Protein AF-F0SXG9-F1 (afdb_monomer_lite)

Structure (mmCIF, N/CA/C/O backbone):
data_AF-F0SXG9-F1
#
_entry.id   AF-F0SXG9-F1
#
loop_
_atom_site.group_PDB
_atom_site.id
_atom_site.type_symbol
_atom_site.label_atom_id
_atom_site.label_alt_id
_atom_site.label_comp_id
_atom_site.label_asym_id
_atom_site.label_entity_id
_atom_site.label_seq_id
_atom_site.pdbx_PDB_ins_code
_atom_site.Cartn_x
_atom_site.Cartn_y
_atom_site.Cartn_z
_atom_site.occupancy
_atom_site.B_iso_or_equiv
_atom_site.auth_seq_id
_atom_site.auth_comp_id
_atom_site.auth_asym_id
_atom_site.auth_atom_id
_atom_site.pdbx_PDB_model_num
ATOM 1 N N . MET A 1 1 ? 9.079 -12.347 -25.944 1.00 60.81 1 MET A N 1
ATOM 2 C CA . MET A 1 1 ? 9.439 -12.065 -24.534 1.00 60.81 1 MET A CA 1
ATOM 3 C C . MET A 1 1 ? 9.037 -10.649 -24.109 1.00 60.81 1 MET A C 1
ATOM 5 O O . MET A 1 1 ? 8.271 -10.538 -23.162 1.00 60.81 1 MET A O 1
ATOM 9 N N . ALA A 1 2 ? 9.425 -9.586 -24.829 1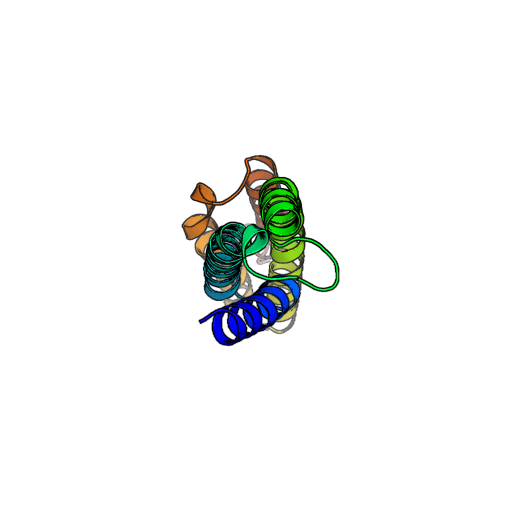.00 67.06 2 ALA A N 1
ATOM 10 C CA . ALA A 1 2 ? 9.081 -8.199 -24.462 1.00 67.06 2 ALA A CA 1
ATOM 11 C C . ALA A 1 2 ? 7.566 -7.859 -24.359 1.00 67.06 2 ALA A C 1
ATOM 13 O O . ALA A 1 2 ? 7.190 -7.205 -23.387 1.00 67.06 2 ALA A O 1
ATOM 14 N N . PRO A 1 3 ? 6.658 -8.333 -25.248 1.00 75.06 3 PRO A N 1
ATOM 15 C CA . PRO A 1 3 ? 5.228 -7.999 -25.138 1.00 75.06 3 PRO A CA 1
ATOM 16 C C . PRO A 1 3 ? 4.551 -8.541 -23.870 1.00 75.06 3 PRO A C 1
ATOM 18 O O . PRO A 1 3 ? 3.664 -7.899 -23.313 1.00 75.06 3 PRO A O 1
ATOM 21 N N . GLY A 1 4 ? 4.986 -9.713 -23.389 1.00 87.88 4 GLY A N 1
ATOM 22 C CA . GLY A 1 4 ? 4.466 -10.311 -22.157 1.00 87.88 4 GLY A CA 1
ATOM 23 C C . GLY A 1 4 ? 4.886 -9.528 -20.914 1.00 87.88 4 GLY A C 1
ATOM 24 O O . GLY A 1 4 ? 4.056 -9.264 -20.051 1.00 87.88 4 GLY A O 1
ATOM 25 N N . LEU A 1 5 ? 6.149 -9.090 -20.863 1.00 88.88 5 LEU A N 1
ATOM 26 C CA . LEU A 1 5 ? 6.668 -8.256 -19.774 1.00 88.88 5 LEU A CA 1
ATOM 27 C C . LEU A 1 5 ? 5.961 -6.899 -19.706 1.00 88.88 5 LEU A C 1
ATOM 29 O O . LEU A 1 5 ? 5.578 -6.473 -18.622 1.00 88.88 5 LEU A O 1
ATOM 33 N N . LEU A 1 6 ? 5.716 -6.257 -20.853 1.00 90.25 6 LEU A N 1
ATOM 34 C CA . LEU A 1 6 ? 4.966 -4.997 -20.907 1.00 90.25 6 LEU A CA 1
ATOM 35 C C . LEU A 1 6 ? 3.533 -5.152 -20.387 1.00 90.25 6 LEU A C 1
ATOM 37 O O . LEU A 1 6 ? 3.046 -4.291 -19.658 1.00 90.25 6 LEU A O 1
ATOM 41 N N . LYS A 1 7 ? 2.863 -6.264 -20.713 1.00 93.00 7 LYS A N 1
ATOM 42 C CA . LYS A 1 7 ? 1.525 -6.550 -20.184 1.00 93.00 7 LYS A CA 1
ATOM 43 C C . LYS A 1 7 ? 1.546 -6.706 -18.661 1.00 93.00 7 LYS A C 1
ATOM 45 O O . LYS A 1 7 ? 0.765 -6.053 -17.979 1.00 93.00 7 LYS A O 1
ATOM 50 N N . ILE A 1 8 ? 2.475 -7.508 -18.133 1.00 95.06 8 ILE A N 1
ATOM 51 C CA . ILE A 1 8 ? 2.621 -7.723 -16.684 1.00 95.06 8 ILE A CA 1
ATOM 52 C C . ILE A 1 8 ? 2.930 -6.405 -15.968 1.00 95.06 8 ILE A C 1
ATOM 54 O O . ILE A 1 8 ? 2.346 -6.128 -14.920 1.00 95.06 8 ILE A O 1
ATOM 58 N N . ALA A 1 9 ? 3.809 -5.582 -16.538 1.00 94.44 9 ALA A N 1
ATOM 59 C CA . ALA A 1 9 ? 4.132 -4.268 -16.005 1.00 94.44 9 ALA A CA 1
ATOM 60 C C . ALA A 1 9 ? 2.900 -3.359 -15.934 1.00 94.44 9 ALA A C 1
ATOM 62 O O . ALA A 1 9 ? 2.620 -2.796 -14.880 1.00 94.44 9 ALA A O 1
ATOM 63 N N . ASN A 1 10 ? 2.125 -3.257 -17.015 1.00 93.81 10 ASN A N 1
ATOM 64 C CA . ASN A 1 10 ? 0.918 -2.431 -17.041 1.00 93.81 10 ASN A CA 1
ATOM 65 C C . ASN A 1 10 ? -0.129 -2.909 -16.023 1.00 93.81 10 ASN A C 1
ATOM 67 O O . ASN A 1 10 ? -0.671 -2.099 -15.268 1.00 93.81 10 ASN A O 1
ATOM 71 N N . ASP A 1 11 ? -0.362 -4.221 -15.944 1.00 96.31 11 ASP A N 1
ATOM 72 C CA . ASP A 1 11 ? -1.286 -4.812 -14.970 1.00 96.31 11 ASP A CA 1
ATOM 73 C C . ASP A 1 11 ? -0.817 -4.544 -13.528 1.00 96.31 11 ASP A C 1
ATOM 75 O O . ASP A 1 11 ? -1.614 -4.202 -12.649 1.00 96.31 11 ASP A O 1
ATOM 79 N N . SER A 1 12 ? 0.492 -4.645 -13.283 1.00 97.06 12 SER A N 1
ATOM 80 C CA . SER A 1 12 ? 1.087 -4.412 -11.962 1.00 97.06 12 SER A CA 1
ATOM 81 C C . SER A 1 12 ? 1.038 -2.935 -11.578 1.00 97.06 12 SER A C 1
ATOM 83 O O . SER A 1 12 ? 0.658 -2.620 -10.454 1.00 97.06 12 SER A O 1
ATOM 85 N N . ALA A 1 13 ? 1.312 -2.025 -12.515 1.00 96.19 13 ALA A N 1
ATOM 86 C CA . ALA A 1 13 ? 1.175 -0.586 -12.317 1.00 96.19 13 ALA A CA 1
ATOM 87 C C . ALA A 1 13 ? -0.273 -0.194 -11.993 1.00 96.19 13 ALA A C 1
ATOM 89 O O . ALA A 1 13 ? -0.510 0.600 -11.080 1.00 96.19 13 ALA A O 1
ATOM 90 N N . ASN A 1 14 ? -1.257 -0.782 -12.677 1.00 97.38 14 ASN A N 1
ATOM 91 C CA . ASN A 1 14 ? -2.662 -0.555 -12.352 1.00 97.38 14 ASN A CA 1
ATOM 92 C C . ASN A 1 14 ? -2.983 -0.991 -10.912 1.00 97.38 14 ASN A C 1
ATOM 94 O O . ASN A 1 14 ? -3.598 -0.241 -10.153 1.00 97.38 14 ASN A O 1
ATOM 98 N N . LEU A 1 15 ? -2.517 -2.173 -10.497 1.00 97.75 15 LEU A N 1
ATOM 99 C CA . LEU A 1 15 ? -2.749 -2.675 -9.142 1.00 97.75 15 LEU A CA 1
ATOM 100 C C . LEU A 1 15 ? -2.039 -1.843 -8.071 1.00 97.75 15 LEU A C 1
ATOM 102 O O . LEU A 1 15 ? -2.672 -1.512 -7.073 1.00 97.75 15 LEU A O 1
ATOM 106 N N . VAL A 1 16 ? -0.782 -1.444 -8.285 1.00 97.38 16 VAL A N 1
ATOM 107 C CA . VAL A 1 16 ? -0.035 -0.546 -7.381 1.00 97.38 16 VAL A CA 1
ATOM 108 C C . VAL A 1 16 ? -0.821 0.742 -7.115 1.00 97.38 16 VAL A C 1
ATOM 110 O O . VAL A 1 16 ? -0.911 1.194 -5.972 1.00 97.38 16 VAL A O 1
ATOM 113 N N . ASN A 1 17 ? -1.454 1.300 -8.150 1.00 96.50 17 ASN A N 1
ATOM 114 C CA . ASN A 1 17 ? -2.191 2.558 -8.056 1.00 96.50 17 ASN A CA 1
ATOM 115 C C . ASN A 1 17 ? -3.600 2.428 -7.454 1.00 96.50 17 ASN A C 1
ATOM 117 O O . ASN A 1 17 ? -4.121 3.404 -6.916 1.00 96.50 17 ASN A O 1
ATOM 121 N N . THR A 1 18 ? -4.224 1.249 -7.517 1.00 97.25 18 THR A N 1
ATOM 122 C CA . THR A 1 18 ? -5.655 1.083 -7.188 1.00 97.25 18 THR A CA 1
ATOM 123 C C . THR A 1 18 ? -5.924 0.195 -5.978 1.00 97.25 18 THR A C 1
ATOM 125 O O . THR A 1 18 ? -6.962 0.341 -5.327 1.00 97.25 18 THR A O 1
ATOM 128 N N . THR A 1 19 ? -5.013 -0.721 -5.645 1.00 98.00 19 THR A N 1
ATOM 129 C CA . THR A 1 19 ? -5.241 -1.689 -4.574 1.00 98.00 19 THR A CA 1
ATOM 130 C C . THR A 1 19 ? -5.297 -1.028 -3.197 1.00 98.00 19 THR A C 1
ATOM 132 O O . THR A 1 19 ? -4.662 -0.005 -2.922 1.00 98.00 19 THR A O 1
ATOM 135 N N . LYS A 1 20 ? -6.061 -1.677 -2.319 1.00 97.44 20 LYS A N 1
ATOM 136 C CA . LYS A 1 20 ? -6.186 -1.392 -0.885 1.00 97.44 20 LYS A CA 1
ATOM 137 C C . LYS A 1 20 ? -5.694 -2.569 -0.036 1.00 97.44 20 LYS A C 1
ATOM 139 O O . LYS A 1 20 ? -5.975 -2.614 1.152 1.00 97.44 20 LYS A O 1
ATOM 144 N N . LYS A 1 21 ? -5.051 -3.573 -0.639 1.00 97.56 21 LYS A N 1
ATOM 145 C CA . LYS A 1 21 ? -4.556 -4.761 0.065 1.00 97.56 21 LYS A CA 1
ATOM 146 C C . LYS A 1 21 ? -3.019 -4.722 0.146 1.00 97.56 21 LYS A C 1
ATOM 148 O O . LYS A 1 21 ? -2.413 -4.609 -0.924 1.00 97.56 21 LYS A O 1
ATOM 153 N N . PRO A 1 22 ? -2.408 -4.791 1.348 1.00 97.75 22 PRO A N 1
ATOM 154 C CA . PRO A 1 22 ? -0.950 -4.719 1.515 1.00 97.75 22 PRO A CA 1
ATOM 155 C C . PRO A 1 22 ? -0.176 -5.766 0.713 1.00 97.75 22 PRO A C 1
ATOM 157 O O . PRO A 1 22 ? 0.712 -5.410 -0.058 1.00 97.75 22 PRO A O 1
ATOM 160 N N . ASP A 1 23 ? -0.575 -7.033 0.807 1.00 98.00 23 ASP A N 1
ATOM 161 C CA . ASP A 1 23 ? 0.021 -8.157 0.077 1.00 98.00 23 ASP A CA 1
ATOM 162 C C . ASP A 1 23 ? 0.064 -7.908 -1.434 1.00 98.00 23 ASP A C 1
ATOM 164 O O . ASP A 1 23 ? 1.110 -8.037 -2.073 1.00 98.00 23 ASP A O 1
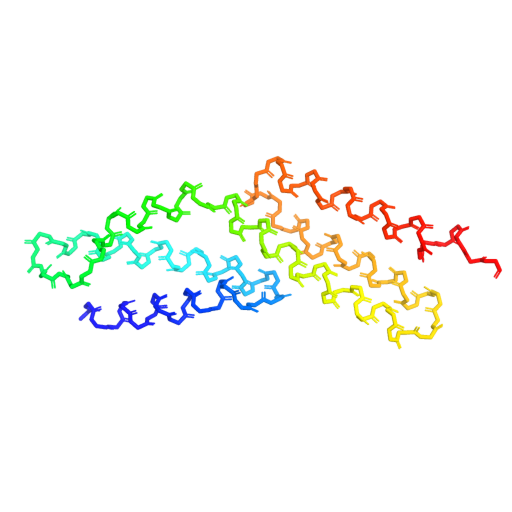ATOM 168 N N . VAL A 1 24 ? -1.059 -7.462 -2.003 1.00 98.12 24 VAL A N 1
ATOM 169 C CA . VAL A 1 24 ? -1.154 -7.151 -3.430 1.00 98.12 24 VAL A CA 1
ATOM 170 C C . VAL A 1 24 ? -0.290 -5.945 -3.780 1.00 98.12 24 VAL A C 1
ATOM 172 O O . VAL A 1 24 ? 0.365 -5.967 -4.817 1.00 98.12 24 VAL A O 1
ATOM 175 N N . PHE A 1 25 ? -0.277 -4.895 -2.956 1.00 98.62 25 PHE A N 1
ATOM 176 C CA . PHE A 1 25 ? 0.521 -3.701 -3.230 1.00 98.62 25 PHE A CA 1
ATOM 177 C C . PHE A 1 25 ? 2.010 -4.035 -3.308 1.00 98.62 25 PHE A C 1
ATOM 179 O O . PHE A 1 25 ? 2.624 -3.801 -4.347 1.00 98.62 25 PHE A O 1
ATOM 186 N N . PHE A 1 26 ? 2.574 -4.623 -2.251 1.00 98.19 26 PHE A N 1
ATOM 187 C CA . PHE A 1 26 ? 4.011 -4.882 -2.181 1.00 98.19 26 PHE A CA 1
ATOM 188 C C . PHE A 1 26 ? 4.456 -5.907 -3.223 1.00 98.19 26 PHE A C 1
ATOM 190 O O . PHE A 1 26 ? 5.439 -5.668 -3.921 1.00 98.19 26 PHE A O 1
ATOM 197 N N . ALA A 1 27 ? 3.694 -6.990 -3.419 1.00 97.94 27 ALA A N 1
ATOM 198 C CA . ALA A 1 27 ? 4.018 -7.981 -4.444 1.00 97.94 27 ALA A CA 1
ATOM 199 C C . ALA A 1 27 ? 3.998 -7.381 -5.860 1.00 97.94 27 ALA A C 1
ATOM 201 O O . ALA A 1 27 ? 4.853 -7.698 -6.689 1.00 97.94 27 ALA A O 1
ATOM 202 N N . ARG A 1 28 ? 3.032 -6.500 -6.159 1.00 98.06 28 ARG A N 1
ATOM 203 C CA . ARG A 1 28 ? 2.930 -5.856 -7.478 1.00 98.06 28 ARG A CA 1
ATOM 204 C C . ARG A 1 28 ? 3.942 -4.742 -7.670 1.00 98.06 28 ARG A C 1
ATOM 206 O O . ARG A 1 28 ? 4.370 -4.548 -8.801 1.00 98.06 28 ARG A O 1
ATOM 213 N N . TYR A 1 29 ? 4.352 -4.064 -6.604 1.00 98.19 29 TYR A N 1
ATOM 214 C CA . TYR A 1 29 ? 5.436 -3.091 -6.670 1.00 98.19 29 TYR A CA 1
ATOM 215 C C . TYR A 1 29 ? 6.759 -3.769 -7.027 1.00 98.19 29 TYR A C 1
ATOM 217 O O . TYR A 1 29 ? 7.423 -3.350 -7.972 1.00 98.19 29 TYR A O 1
ATOM 225 N N . ASP A 1 30 ? 7.090 -4.862 -6.334 1.00 97.44 30 ASP A N 1
ATOM 226 C CA . ASP A 1 30 ? 8.304 -5.636 -6.603 1.00 97.44 30 ASP A CA 1
ATOM 227 C C . ASP A 1 30 ? 8.248 -6.241 -8.025 1.00 97.44 30 ASP A C 1
ATOM 229 O O . ASP A 1 30 ? 9.175 -6.073 -8.811 1.00 97.44 30 ASP A O 1
ATOM 233 N N . THR A 1 31 ? 7.102 -6.810 -8.434 1.00 97.50 31 THR A N 1
ATOM 234 C CA . THR A 1 31 ? 6.905 -7.311 -9.814 1.00 97.50 31 THR A CA 1
ATOM 235 C C . THR A 1 31 ? 7.099 -6.215 -10.867 1.00 97.50 31 THR A C 1
ATOM 237 O O . THR A 1 31 ? 7.640 -6.468 -11.945 1.00 97.50 31 THR A O 1
ATOM 240 N N . LEU A 1 32 ? 6.616 -5.002 -10.592 1.00 97.12 32 LEU A N 1
ATOM 241 C CA . LEU A 1 32 ? 6.735 -3.875 -11.509 1.00 97.12 32 LEU A CA 1
ATOM 242 C C . LEU A 1 32 ? 8.196 -3.438 -11.663 1.00 97.12 32 LEU A C 1
ATOM 244 O O . LEU A 1 32 ? 8.626 -3.219 -12.796 1.00 97.12 32 LEU A O 1
ATOM 248 N N . LEU A 1 33 ? 8.948 -3.359 -10.560 1.00 96.69 33 LEU A N 1
ATOM 249 C CA . LEU A 1 33 ? 10.387 -3.083 -10.581 1.00 96.69 33 LEU A CA 1
ATOM 250 C C . LEU A 1 33 ? 11.134 -4.137 -11.404 1.00 96.69 33 LEU A C 1
ATOM 252 O O . LEU A 1 33 ? 11.813 -3.772 -12.362 1.00 96.69 33 LEU A O 1
ATOM 256 N N . ASP A 1 34 ? 10.908 -5.425 -11.133 1.00 96.38 34 ASP A N 1
ATOM 257 C CA . ASP A 1 34 ? 11.533 -6.532 -11.869 1.00 96.38 34 ASP A CA 1
ATOM 258 C C . ASP A 1 34 ? 11.238 -6.473 -13.376 1.00 96.38 34 ASP A C 1
ATOM 260 O O . ASP A 1 34 ? 12.086 -6.787 -14.217 1.00 96.38 34 ASP A O 1
ATOM 264 N N . CYS A 1 35 ? 10.008 -6.108 -13.751 1.00 95.06 35 CYS A N 1
ATOM 265 C CA . CYS A 1 35 ? 9.639 -5.967 -15.157 1.00 95.06 35 CYS A CA 1
ATOM 266 C C . CYS A 1 35 ? 10.362 -4.788 -15.810 1.00 95.06 35 CYS A C 1
ATOM 268 O O . CYS A 1 35 ? 10.853 -4.936 -16.928 1.00 95.06 35 CYS A O 1
ATOM 270 N N . MET A 1 36 ? 10.430 -3.636 -15.137 1.00 95.12 36 MET A N 1
ATOM 271 C CA . MET A 1 36 ? 11.120 -2.455 -15.661 1.00 95.12 36 MET A CA 1
ATOM 272 C C . MET A 1 36 ? 12.624 -2.685 -15.788 1.00 95.12 36 MET A C 1
ATOM 274 O O . MET A 1 36 ? 13.200 -2.313 -16.808 1.00 95.12 36 MET A O 1
ATOM 278 N N . GLU A 1 37 ? 13.240 -3.373 -14.828 1.00 95.06 37 GLU A N 1
ATOM 279 C CA . GLU A 1 37 ? 14.644 -3.775 -14.900 1.00 95.06 37 GLU A CA 1
ATOM 280 C C . GLU A 1 37 ? 14.892 -4.669 -16.123 1.00 95.06 37 GLU A C 1
ATOM 282 O O . GLU A 1 37 ? 15.709 -4.343 -16.984 1.00 95.06 37 GLU A O 1
ATOM 287 N N . LYS A 1 38 ? 14.114 -5.747 -16.289 1.00 93.56 38 LYS A N 1
ATOM 288 C CA . LYS A 1 38 ? 14.245 -6.654 -17.444 1.00 93.56 38 LYS A CA 1
ATOM 289 C C . LYS A 1 38 ? 14.011 -5.956 -18.780 1.00 93.56 38 LYS A C 1
ATOM 291 O O . LYS A 1 38 ? 14.682 -6.269 -19.760 1.00 93.56 38 LYS A O 1
ATOM 296 N N . LEU A 1 39 ? 13.053 -5.033 -18.843 1.00 92.69 39 LEU A N 1
ATOM 297 C CA . LEU A 1 39 ? 12.782 -4.252 -20.050 1.00 92.69 39 LEU A CA 1
ATOM 298 C C . LEU A 1 39 ? 13.897 -3.242 -20.339 1.00 92.69 39 LEU A C 1
ATOM 300 O O . LEU A 1 39 ? 14.177 -2.996 -21.510 1.00 92.69 39 LEU A O 1
ATOM 304 N N . SER A 1 40 ? 14.561 -2.711 -19.308 1.00 93.12 40 SER A N 1
ATOM 305 C CA . SER A 1 40 ? 15.692 -1.791 -19.465 1.00 93.12 40 SER A CA 1
ATOM 306 C C . SER A 1 40 ? 16.873 -2.441 -20.192 1.00 93.12 40 SER A C 1
ATOM 308 O O . SER A 1 40 ? 17.467 -1.820 -21.067 1.00 93.12 40 SER A O 1
ATOM 310 N N . LEU A 1 41 ? 17.125 -3.730 -19.937 1.00 91.25 41 LEU A N 1
ATOM 311 C CA . LEU A 1 41 ? 18.150 -4.525 -20.629 1.00 91.25 41 LEU A CA 1
ATOM 312 C C . LEU A 1 41 ? 17.864 -4.717 -22.126 1.00 91.25 41 LEU A C 1
ATOM 314 O O . LEU A 1 41 ? 18.756 -5.075 -22.890 1.00 91.25 41 LEU A O 1
ATOM 318 N N . LEU A 1 42 ? 16.616 -4.508 -22.553 1.00 89.88 42 LEU A N 1
ATOM 319 C CA . LEU A 1 42 ? 16.198 -4.648 -23.945 1.00 89.88 42 LEU A CA 1
ATOM 320 C C . LEU A 1 42 ? 16.175 -3.308 -24.694 1.00 89.88 42 LEU A C 1
ATOM 322 O O . LEU A 1 42 ? 15.908 -3.308 -25.895 1.00 89.88 42 LEU A O 1
ATOM 326 N N . GLU A 1 43 ? 16.450 -2.179 -24.030 1.00 88.75 43 GLU A N 1
ATOM 327 C CA . GLU A 1 43 ? 16.398 -0.838 -24.638 1.00 88.75 43 GLU A CA 1
ATOM 328 C C . GLU A 1 43 ? 17.371 -0.648 -25.793 1.00 88.75 43 GLU A C 1
ATOM 330 O O . GLU A 1 43 ? 17.036 0.031 -26.764 1.00 88.75 43 GLU A O 1
ATOM 335 N N . ASP A 1 44 ? 18.543 -1.275 -25.718 1.00 83.56 44 ASP A N 1
ATOM 336 C CA . ASP A 1 44 ? 19.556 -1.174 -26.771 1.00 83.56 44 ASP A CA 1
ATOM 337 C C . ASP A 1 44 ? 19.159 -1.961 -28.029 1.00 83.56 44 ASP A C 1
ATOM 339 O O . ASP A 1 44 ? 19.646 -1.692 -29.125 1.00 83.56 44 ASP A O 1
ATOM 343 N N . SER A 1 45 ? 18.249 -2.930 -27.883 1.00 84.56 45 SER A N 1
ATOM 344 C CA . SER A 1 45 ? 17.824 -3.837 -28.955 1.00 84.56 45 SER A CA 1
ATOM 345 C C . SER A 1 45 ? 16.413 -3.553 -29.479 1.00 84.56 45 SER A C 1
ATOM 347 O O . SER A 1 45 ? 16.066 -3.988 -30.577 1.00 84.56 45 SER A O 1
ATOM 349 N N . ILE A 1 46 ? 15.570 -2.858 -28.709 1.00 84.69 46 ILE A N 1
ATOM 350 C CA . ILE A 1 46 ? 14.152 -2.650 -29.015 1.00 84.69 46 ILE A CA 1
ATOM 351 C C . ILE A 1 46 ? 13.783 -1.187 -28.781 1.00 84.69 46 ILE A C 1
ATOM 353 O O . ILE A 1 46 ? 14.023 -0.619 -27.719 1.00 84.69 46 ILE A O 1
ATOM 357 N N . LYS A 1 47 ? 13.118 -0.578 -29.768 1.00 80.06 47 LYS A N 1
ATOM 358 C CA . LYS A 1 47 ? 12.556 0.764 -29.609 1.00 80.06 47 LYS A CA 1
ATOM 359 C C . LYS A 1 47 ? 11.301 0.711 -28.741 1.00 80.06 47 LYS A C 1
ATOM 361 O O . LYS A 1 47 ? 10.320 0.063 -29.099 1.00 80.06 47 LYS A O 1
ATOM 366 N N . PHE A 1 48 ? 11.327 1.445 -27.636 1.00 82.75 48 PHE A N 1
ATOM 367 C CA . PHE A 1 48 ? 10.160 1.704 -26.800 1.00 82.75 48 PHE A CA 1
ATOM 368 C C . PHE A 1 48 ? 9.514 3.034 -27.197 1.00 82.75 48 PHE A C 1
ATOM 370 O O . PHE A 1 48 ? 10.207 4.024 -27.428 1.00 82.75 48 PHE A O 1
ATOM 377 N N . ASN A 1 49 ? 8.183 3.061 -27.260 1.00 78.44 49 ASN A N 1
ATOM 378 C CA . ASN A 1 49 ? 7.423 4.294 -27.449 1.00 78.44 49 ASN A CA 1
ATOM 379 C C . ASN A 1 49 ? 7.114 4.907 -26.075 1.00 78.44 49 ASN A C 1
ATOM 381 O O . ASN A 1 49 ? 6.580 4.222 -25.206 1.00 78.44 49 ASN A O 1
ATOM 385 N N . GLY A 1 50 ? 7.417 6.195 -25.889 1.00 82.75 50 GLY A N 1
ATOM 386 C CA . GLY A 1 50 ? 7.204 6.903 -24.622 1.00 82.75 50 GLY A CA 1
ATOM 387 C C . GLY A 1 50 ? 8.427 6.883 -23.700 1.00 82.75 50 GLY A C 1
ATOM 388 O O . GLY A 1 50 ? 9.565 6.983 -24.159 1.00 82.75 50 GLY A O 1
ATOM 389 N N . THR A 1 51 ? 8.197 6.820 -22.385 1.00 84.81 51 THR A N 1
ATOM 390 C CA . THR A 1 51 ? 9.279 6.818 -21.389 1.00 84.81 51 THR A CA 1
ATOM 391 C C . THR A 1 51 ? 10.065 5.512 -21.454 1.00 84.81 51 THR A C 1
ATOM 393 O O . THR A 1 51 ? 9.487 4.430 -21.432 1.00 84.81 51 THR A O 1
ATOM 396 N N . LYS A 1 52 ? 11.393 5.625 -21.489 1.00 91.25 52 LYS A N 1
ATOM 397 C CA . LYS A 1 52 ? 12.316 4.488 -21.446 1.00 91.25 52 LYS A CA 1
ATOM 398 C C . LYS A 1 52 ? 12.120 3.646 -20.166 1.00 91.25 52 LYS A C 1
ATOM 400 O O . LYS A 1 52 ? 12.136 4.249 -19.086 1.00 91.25 52 LYS A O 1
ATOM 405 N N . PRO A 1 53 ? 11.967 2.311 -20.250 1.00 92.19 53 PRO A N 1
ATOM 406 C CA . PRO A 1 53 ? 11.967 1.410 -19.091 1.00 92.19 53 PRO A CA 1
ATOM 407 C C . PRO A 1 53 ? 13.039 1.685 -18.019 1.00 92.19 53 PRO A C 1
ATOM 409 O O . PRO A 1 53 ? 12.726 1.691 -16.837 1.00 92.19 53 PRO A O 1
ATOM 412 N N . SER A 1 54 ? 14.279 2.002 -18.395 1.00 93.81 54 SER A N 1
ATOM 413 C CA . SER A 1 54 ? 15.395 2.352 -17.508 1.00 93.81 54 SER A CA 1
ATOM 414 C C . SER A 1 54 ? 15.124 3.620 -16.706 1.00 93.81 54 SER A C 1
ATOM 416 O O . SER A 1 54 ? 15.493 3.727 -15.537 1.00 93.81 54 SER A O 1
ATOM 418 N N . LYS A 1 55 ? 14.454 4.598 -17.322 1.00 94.19 55 LYS A N 1
ATOM 419 C CA . LYS A 1 55 ? 13.992 5.798 -16.629 1.00 94.19 55 LYS A CA 1
ATOM 420 C C . LYS A 1 55 ? 12.812 5.468 -15.715 1.00 94.19 55 LYS A C 1
ATOM 422 O O . LYS A 1 55 ? 12.832 5.893 -14.571 1.00 94.19 55 LYS A O 1
ATOM 427 N N . GLN A 1 56 ? 11.843 4.678 -16.181 1.00 93.69 56 GLN A N 1
ATOM 428 C CA . GLN A 1 56 ? 10.707 4.255 -15.354 1.00 93.69 56 GLN A CA 1
ATOM 429 C C . GLN A 1 56 ? 11.148 3.449 -14.126 1.00 93.69 56 GLN A C 1
ATOM 431 O O . GLN A 1 56 ? 10.608 3.661 -13.048 1.00 93.69 56 GLN A O 1
ATOM 436 N N . PHE A 1 57 ? 12.147 2.575 -14.268 1.00 95.62 57 PHE A N 1
ATOM 437 C CA . PHE A 1 57 ? 12.752 1.838 -13.162 1.00 95.62 57 PHE A CA 1
ATOM 438 C C . PHE A 1 57 ? 13.296 2.795 -12.095 1.00 95.62 57 PHE A C 1
ATOM 440 O O . PHE A 1 57 ? 12.857 2.744 -10.949 1.00 95.62 57 PHE A O 1
ATOM 447 N N . ARG A 1 58 ? 14.149 3.750 -12.492 1.00 95.94 58 ARG A N 1
ATOM 448 C CA . ARG A 1 58 ? 14.686 4.769 -11.573 1.00 95.94 58 ARG A CA 1
ATOM 449 C C . ARG A 1 58 ? 13.588 5.615 -10.930 1.00 95.94 58 ARG A C 1
ATOM 451 O O . ARG A 1 58 ? 13.635 5.872 -9.730 1.00 95.94 58 ARG A O 1
ATOM 458 N N . ASP A 1 59 ? 12.592 6.033 -11.710 1.00 95.56 59 ASP A N 1
ATOM 459 C CA . ASP A 1 59 ? 11.465 6.825 -11.210 1.00 95.56 59 ASP A CA 1
ATOM 460 C C . ASP A 1 59 ? 10.648 6.032 -10.165 1.00 95.56 59 ASP A C 1
ATOM 462 O O . ASP A 1 59 ? 10.174 6.607 -9.185 1.00 95.56 59 ASP A O 1
ATOM 466 N N . LEU A 1 60 ? 10.510 4.709 -10.330 1.00 95.94 60 LEU A N 1
ATOM 467 C CA . LEU A 1 60 ? 9.853 3.823 -9.362 1.00 95.94 60 LEU A CA 1
ATOM 468 C C . LEU A 1 60 ? 10.692 3.587 -8.104 1.00 95.94 60 LEU A C 1
ATOM 470 O O . LEU A 1 60 ? 10.121 3.506 -7.016 1.00 95.94 60 LEU A O 1
ATOM 474 N N . GLU A 1 61 ? 12.014 3.480 -8.217 1.00 95.25 61 GLU A N 1
ATOM 475 C CA . GLU A 1 61 ? 12.893 3.361 -7.049 1.00 95.25 61 GLU A CA 1
ATOM 476 C C . GLU A 1 61 ? 12.843 4.633 -6.198 1.00 95.25 61 GLU A C 1
ATOM 478 O O . GLU A 1 61 ? 12.519 4.576 -5.011 1.00 95.25 61 GLU A O 1
ATOM 483 N N . ILE A 1 62 ? 13.057 5.794 -6.826 1.00 95.94 62 ILE A N 1
ATOM 484 C CA . ILE A 1 62 ? 13.001 7.105 -6.163 1.00 95.94 62 ILE A CA 1
ATOM 485 C C . ILE A 1 62 ? 11.590 7.371 -5.618 1.00 95.94 62 ILE A C 1
ATOM 487 O O . ILE A 1 62 ? 11.415 7.907 -4.525 1.00 95.94 62 ILE A O 1
ATOM 491 N N . GLY A 1 63 ? 10.561 6.972 -6.368 1.00 96.19 63 GLY A N 1
ATOM 492 C CA . GLY A 1 63 ? 9.161 7.163 -6.008 1.00 96.19 63 GLY A CA 1
ATOM 493 C C . GLY A 1 63 ? 8.611 6.185 -4.966 1.00 96.19 63 GLY A C 1
ATOM 494 O O . GLY A 1 63 ? 7.446 6.336 -4.591 1.00 96.19 63 GLY A O 1
ATOM 495 N N . ARG A 1 64 ? 9.385 5.195 -4.487 1.00 96.25 64 ARG A N 1
ATOM 496 C CA . ARG A 1 64 ? 8.877 4.114 -3.616 1.00 96.25 64 ARG A CA 1
ATOM 497 C C . ARG A 1 64 ? 8.226 4.630 -2.338 1.00 96.25 64 ARG A C 1
ATOM 499 O O . ARG A 1 64 ? 7.108 4.217 -2.032 1.00 96.25 64 ARG A O 1
ATOM 506 N N . GLU A 1 65 ? 8.869 5.561 -1.636 1.00 97.56 65 GLU A N 1
ATOM 507 C CA . GLU A 1 65 ? 8.319 6.169 -0.414 1.00 97.56 65 GLU A CA 1
ATOM 508 C C . GLU A 1 65 ? 6.973 6.854 -0.683 1.00 97.56 65 GLU A C 1
ATOM 510 O O . GLU A 1 65 ? 5.973 6.572 -0.019 1.00 97.56 65 GLU A O 1
ATOM 515 N N . ARG A 1 66 ? 6.917 7.710 -1.713 1.00 97.94 66 ARG A N 1
ATOM 516 C CA . ARG A 1 66 ? 5.695 8.426 -2.105 1.00 97.94 66 ARG A CA 1
ATOM 517 C C . ARG A 1 66 ? 4.579 7.459 -2.501 1.00 97.94 66 ARG A C 1
ATOM 519 O O . ARG A 1 66 ? 3.430 7.648 -2.110 1.00 97.94 66 ARG A O 1
ATOM 526 N N . ASN A 1 67 ? 4.885 6.438 -3.295 1.00 98.06 67 ASN A N 1
ATOM 527 C CA . ASN A 1 67 ? 3.885 5.473 -3.749 1.00 98.06 67 ASN A CA 1
ATOM 528 C C . ASN A 1 67 ? 3.349 4.627 -2.586 1.00 98.06 67 ASN A C 1
ATOM 530 O O . ASN A 1 67 ? 2.151 4.341 -2.539 1.00 98.06 67 ASN A O 1
ATOM 534 N N . THR A 1 68 ? 4.217 4.290 -1.630 1.00 98.38 68 THR A N 1
ATOM 535 C CA . THR A 1 68 ? 3.853 3.584 -0.395 1.00 98.38 68 THR A CA 1
ATOM 536 C C . THR A 1 68 ? 2.964 4.456 0.487 1.00 98.38 68 THR A C 1
ATOM 538 O O . THR A 1 68 ? 1.910 3.996 0.911 1.00 98.38 68 THR A O 1
ATOM 541 N N . HIS A 1 69 ? 3.290 5.740 0.655 1.00 98.12 69 HIS A N 1
ATOM 542 C CA . HIS A 1 69 ? 2.436 6.724 1.331 1.00 98.12 69 HIS A CA 1
ATOM 543 C C . HIS A 1 69 ? 1.030 6.811 0.707 1.00 98.12 69 HIS A C 1
ATOM 545 O O . HIS A 1 69 ? 0.010 6.753 1.398 1.00 98.12 69 HIS A O 1
ATOM 551 N N . LEU A 1 70 ? 0.939 6.893 -0.625 1.00 98.31 70 LEU A N 1
ATOM 552 C CA . LEU A 1 70 ? -0.356 6.915 -1.315 1.00 98.31 70 LEU A CA 1
ATOM 553 C C . LEU A 1 70 ? -1.156 5.624 -1.075 1.00 98.31 70 LEU A C 1
ATOM 555 O O . LEU A 1 70 ? -2.382 5.667 -0.953 1.00 98.31 70 LEU A O 1
ATOM 559 N N . PHE A 1 71 ?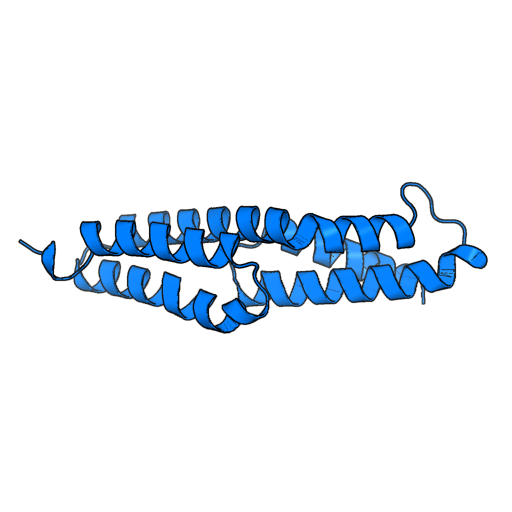 -0.478 4.479 -1.009 1.00 98.62 71 PHE A N 1
ATOM 560 C CA . PHE A 1 71 ? -1.099 3.204 -0.666 1.00 98.62 71 PHE A CA 1
ATOM 561 C C . PHE A 1 71 ? -1.578 3.154 0.793 1.00 98.62 71 PHE A C 1
ATOM 563 O O . PHE A 1 71 ? -2.733 2.783 1.019 1.00 98.62 71 PHE A O 1
ATOM 570 N N . ILE A 1 72 ? -0.748 3.574 1.755 1.00 98.56 72 ILE A N 1
ATOM 571 C CA . ILE A 1 72 ? -1.094 3.640 3.185 1.00 98.56 72 ILE A CA 1
ATOM 572 C C . ILE A 1 72 ? -2.382 4.441 3.362 1.00 98.56 72 ILE A C 1
ATOM 574 O O . ILE A 1 72 ? -3.330 3.947 3.970 1.00 98.56 72 ILE A O 1
ATOM 578 N N . ASN A 1 73 ? -2.484 5.606 2.718 1.00 98.44 73 ASN A N 1
ATOM 579 C CA . ASN A 1 73 ? -3.698 6.417 2.739 1.00 98.44 73 ASN A CA 1
ATOM 580 C C . ASN A 1 73 ? -4.929 5.670 2.203 1.00 98.44 73 ASN A C 1
ATOM 582 O O . ASN A 1 73 ? -5.985 5.682 2.837 1.00 98.44 73 ASN A O 1
ATOM 586 N N . ARG A 1 74 ? -4.819 4.969 1.066 1.00 98.44 74 ARG A N 1
ATOM 587 C CA . ARG A 1 74 ? -5.933 4.161 0.529 1.00 98.44 74 ARG A CA 1
ATOM 588 C C . ARG A 1 74 ? -6.364 3.059 1.499 1.00 98.44 74 ARG A C 1
ATOM 590 O O . ARG A 1 74 ? -7.565 2.843 1.678 1.00 98.44 74 ARG A O 1
ATOM 597 N N . PHE A 1 75 ? -5.407 2.359 2.104 1.00 98.50 75 PHE A N 1
ATOM 598 C CA . PHE A 1 75 ? -5.678 1.276 3.048 1.00 98.50 75 PHE A CA 1
ATOM 599 C C . PHE A 1 75 ? -6.268 1.788 4.368 1.00 98.50 75 PHE A C 1
ATOM 601 O O . PHE A 1 75 ? -7.219 1.201 4.893 1.00 98.50 75 PHE A 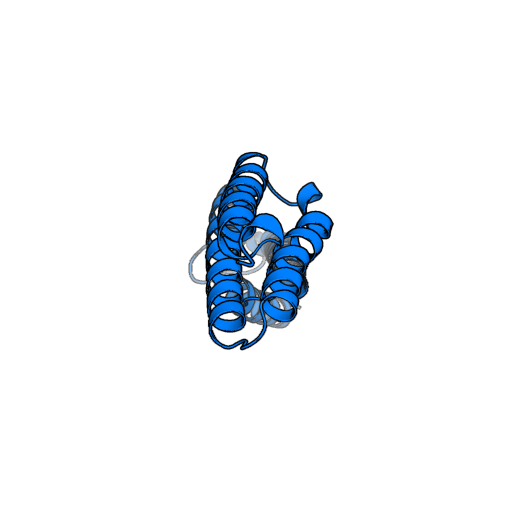O 1
ATOM 608 N N . TYR A 1 76 ? -5.780 2.923 4.863 1.00 98.50 76 TYR A N 1
ATOM 609 C CA . TYR A 1 76 ? -6.310 3.598 6.041 1.00 98.50 76 TYR A CA 1
ATOM 610 C C . TYR A 1 76 ? -7.768 4.029 5.841 1.00 98.50 76 TYR A C 1
ATOM 612 O O . TYR A 1 76 ? -8.628 3.697 6.656 1.00 98.50 76 TYR A O 1
ATOM 620 N N . GLN A 1 77 ? -8.094 4.671 4.713 1.00 98.31 77 GLN A N 1
ATOM 621 C CA . GLN A 1 77 ? -9.476 5.068 4.406 1.00 98.31 77 GLN A CA 1
ATOM 622 C C . GLN A 1 77 ? -10.416 3.861 4.288 1.00 98.31 77 GLN A C 1
ATOM 624 O O . GLN A 1 77 ? -11.538 3.873 4.795 1.00 98.31 77 GLN A O 1
ATOM 629 N N . GLU A 1 78 ? -9.956 2.776 3.663 1.00 98.00 78 GLU A N 1
ATOM 630 C CA . GLU A 1 78 ? -10.707 1.520 3.606 1.00 98.00 78 GLU A CA 1
ATOM 631 C C . GLU A 1 78 ? -10.953 0.925 5.002 1.00 98.00 78 GLU A C 1
ATOM 633 O O . GLU A 1 78 ? -12.041 0.417 5.289 1.00 98.00 78 GLU A O 1
ATOM 638 N N . THR A 1 79 ? -9.953 0.999 5.879 1.00 98.00 79 THR A N 1
ATOM 639 C CA . THR A 1 79 ? -10.051 0.554 7.272 1.00 98.00 79 THR A CA 1
ATOM 640 C C . THR A 1 79 ? -11.059 1.401 8.042 1.00 98.00 79 THR A C 1
ATOM 642 O O . THR A 1 79 ? -11.951 0.842 8.681 1.00 98.00 79 THR A O 1
ATOM 645 N N . LEU A 1 80 ? -10.991 2.730 7.928 1.00 98.12 80 LEU A N 1
ATOM 646 C CA . LEU A 1 80 ? -11.948 3.646 8.549 1.00 98.12 80 LEU A CA 1
ATOM 647 C C . LEU A 1 80 ? -13.385 3.362 8.108 1.00 98.12 80 LEU A C 1
ATOM 649 O O . LEU A 1 80 ? -14.276 3.267 8.952 1.00 98.12 80 LEU A O 1
ATOM 653 N N . ASN A 1 81 ? -13.614 3.158 6.810 1.00 98.12 81 ASN A N 1
ATOM 654 C CA . ASN A 1 81 ? -14.937 2.812 6.288 1.00 98.12 81 ASN A CA 1
ATOM 655 C C . ASN A 1 81 ? -15.470 1.517 6.916 1.00 98.12 81 ASN A C 1
ATOM 657 O O . ASN A 1 81 ? -16.625 1.458 7.343 1.00 98.12 81 ASN A O 1
ATOM 661 N N . LYS A 1 82 ? -14.616 0.493 7.042 1.00 97.75 82 LYS A N 1
ATOM 662 C CA . LYS A 1 82 ? -14.973 -0.774 7.697 1.00 97.75 82 LYS A CA 1
ATOM 663 C C . LYS A 1 82 ? -15.254 -0.599 9.184 1.00 97.75 82 LYS A C 1
ATOM 665 O O . LYS A 1 82 ? -16.212 -1.182 9.675 1.00 97.75 82 LYS A O 1
ATOM 670 N N . ILE A 1 83 ? -14.457 0.197 9.894 1.00 97.94 83 ILE A N 1
ATOM 671 C CA . ILE A 1 83 ? -14.683 0.509 11.311 1.00 97.94 83 ILE A CA 1
ATOM 672 C C . ILE A 1 83 ? -16.038 1.200 11.495 1.00 97.94 83 ILE A C 1
ATOM 674 O O . ILE A 1 83 ? -16.827 0.798 12.350 1.00 97.94 83 ILE A O 1
ATOM 678 N N . ASN A 1 84 ? -16.339 2.203 10.669 1.00 96.94 84 ASN A N 1
ATOM 679 C CA . ASN A 1 84 ? -17.578 2.975 10.762 1.00 96.94 84 ASN A CA 1
ATOM 680 C C . ASN A 1 84 ? -18.829 2.129 10.474 1.00 96.94 84 ASN A C 1
ATOM 682 O O . ASN A 1 84 ? -19.883 2.392 11.046 1.00 96.94 84 ASN A O 1
ATOM 686 N N . ALA A 1 85 ? -18.712 1.091 9.641 1.00 97.81 85 ALA A N 1
ATOM 687 C CA . ALA A 1 85 ? -19.804 0.163 9.346 1.00 97.81 85 ALA A CA 1
ATOM 688 C C . ALA A 1 85 ? -20.087 -0.858 10.471 1.00 97.81 85 ALA A C 1
ATOM 690 O O . ALA A 1 85 ? -21.128 -1.517 10.463 1.00 97.81 85 ALA A O 1
ATOM 691 N N . LEU A 1 86 ? -19.175 -1.027 11.435 1.00 97.75 86 LEU A N 1
ATOM 692 C CA . LEU A 1 86 ? -19.323 -1.999 12.520 1.00 97.75 86 LEU A CA 1
ATOM 693 C C . LEU A 1 86 ? -20.139 -1.430 13.686 1.00 97.75 86 LEU A C 1
ATOM 695 O O . LEU A 1 86 ? -20.030 -0.260 14.042 1.00 97.75 86 LEU A O 1
ATOM 699 N N . LYS A 1 87 ? -20.935 -2.291 14.330 1.00 95.75 87 LYS A N 1
ATOM 700 C CA . LYS A 1 87 ? -21.807 -1.894 15.449 1.00 95.75 87 LYS A CA 1
ATOM 701 C C . LYS A 1 87 ? -21.092 -1.908 16.796 1.00 95.75 87 LYS A C 1
ATOM 703 O O . LYS A 1 87 ? -21.282 -1.004 17.599 1.00 95.75 87 LYS A O 1
ATOM 708 N N . THR A 1 88 ? -20.289 -2.939 17.053 1.00 96.62 88 THR A N 1
ATOM 709 C CA . THR A 1 88 ? -19.721 -3.177 18.384 1.00 96.62 88 THR A CA 1
ATOM 710 C C . THR A 1 88 ? -18.322 -2.597 18.509 1.00 96.62 88 THR A C 1
ATOM 712 O O . THR A 1 88 ? -17.508 -2.687 17.588 1.00 96.62 88 THR A O 1
ATOM 715 N N . ASN A 1 89 ? -18.022 -2.055 19.687 1.00 96.38 89 ASN A N 1
ATOM 716 C CA . ASN A 1 89 ? -16.712 -1.495 20.000 1.00 96.38 89 ASN A CA 1
ATOM 717 C C . ASN A 1 89 ? -15.589 -2.536 19.857 1.00 96.38 89 ASN A C 1
ATOM 719 O O . ASN A 1 89 ? -14.571 -2.260 19.231 1.00 96.38 89 ASN A O 1
ATOM 723 N N . LYS A 1 90 ? -15.827 -3.780 20.297 1.00 96.50 90 LYS A N 1
ATOM 724 C CA . LYS A 1 90 ? -14.880 -4.893 20.117 1.00 96.50 90 LYS A CA 1
ATOM 725 C C . LYS A 1 90 ? -14.560 -5.175 18.646 1.00 96.50 90 LYS A C 1
ATOM 727 O O . LYS A 1 90 ? -13.400 -5.358 18.297 1.00 96.50 90 LYS A O 1
ATOM 732 N N . ALA A 1 91 ? -15.565 -5.202 17.766 1.00 97.38 91 ALA A N 1
ATOM 733 C CA . ALA A 1 91 ? -15.319 -5.448 16.345 1.00 97.38 91 ALA A CA 1
ATOM 734 C C . ALA A 1 91 ? -14.557 -4.287 15.689 1.00 97.38 91 ALA A C 1
ATOM 736 O O . ALA A 1 91 ? -13.684 -4.532 14.857 1.00 97.38 91 ALA A O 1
ATOM 737 N N . LYS A 1 92 ? -14.864 -3.039 16.074 1.00 98.19 92 LYS A N 1
ATOM 738 C CA . LYS A 1 92 ? -14.124 -1.848 15.633 1.00 98.19 92 LYS A CA 1
ATOM 739 C C . LYS A 1 92 ?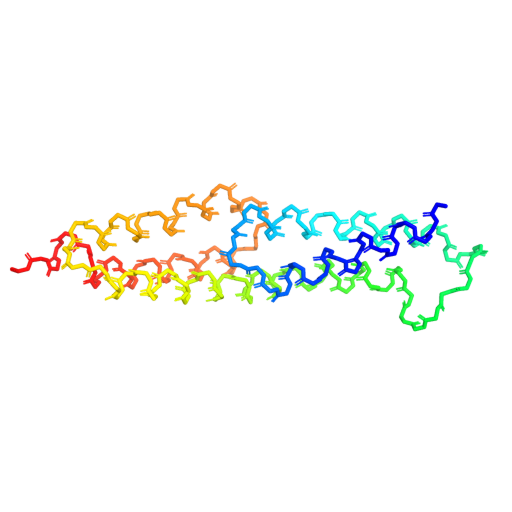 -12.662 -1.922 16.052 1.00 98.19 92 LYS A C 1
ATOM 741 O O . LYS A 1 92 ? -11.790 -1.776 15.204 1.00 98.19 92 LYS A O 1
ATOM 746 N N . TYR A 1 93 ? -12.407 -2.226 17.321 1.00 97.75 93 TYR A N 1
ATOM 747 C CA . TYR A 1 93 ? -11.056 -2.356 17.850 1.00 97.75 93 TYR A CA 1
ATOM 748 C C . TYR A 1 93 ? -10.252 -3.448 17.142 1.00 97.75 93 TYR A C 1
ATOM 750 O O . TYR A 1 93 ? -9.145 -3.192 16.688 1.00 97.75 93 TYR A O 1
ATOM 758 N N . ASN A 1 94 ? -10.851 -4.617 16.892 1.00 97.69 94 ASN A N 1
ATOM 759 C CA . ASN A 1 94 ? -10.190 -5.666 16.109 1.00 97.69 94 ASN A CA 1
ATOM 760 C C . ASN A 1 94 ? -9.761 -5.182 14.709 1.00 97.69 94 ASN A C 1
ATOM 762 O O . ASN A 1 94 ? -8.758 -5.648 14.177 1.00 97.69 94 ASN A O 1
ATOM 766 N N . LYS A 1 95 ? -10.503 -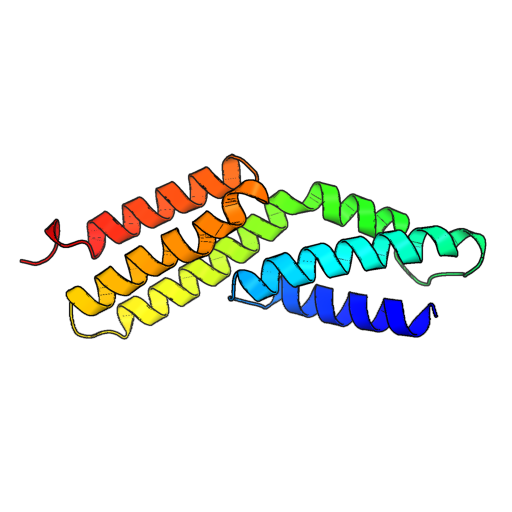4.257 14.081 1.00 97.69 95 LYS A N 1
ATOM 767 C CA . LYS A 1 95 ? -10.084 -3.656 12.803 1.00 97.69 95 LYS A CA 1
ATOM 768 C C . LYS A 1 95 ? -8.918 -2.686 12.955 1.00 97.69 95 LYS A C 1
ATOM 770 O O . LYS A 1 95 ? -8.119 -2.621 12.028 1.00 97.69 95 LYS A O 1
ATOM 775 N N . VAL A 1 96 ? -8.813 -1.983 14.082 1.00 97.75 96 VAL A N 1
ATOM 776 C CA . VAL A 1 96 ? -7.641 -1.158 14.413 1.00 97.75 96 VAL A CA 1
ATOM 777 C C . VAL A 1 96 ? -6.407 -2.038 14.572 1.00 97.75 96 VAL A C 1
ATOM 779 O O . VAL A 1 96 ? -5.436 -1.832 13.854 1.00 97.75 96 VAL A O 1
ATOM 782 N N . CYS A 1 97 ? -6.479 -3.098 15.384 1.00 97.19 97 CYS A N 1
ATOM 783 C CA . CYS A 1 97 ? -5.354 -4.024 15.543 1.00 97.19 97 CYS A CA 1
ATOM 784 C C . CYS A 1 97 ? -4.912 -4.610 14.194 1.00 97.19 97 CYS A C 1
ATOM 786 O O . CYS A 1 97 ? -3.728 -4.613 13.877 1.00 97.19 97 CYS A O 1
ATOM 788 N N . ASN A 1 98 ? -5.871 -5.036 13.363 1.00 96.88 98 ASN A N 1
ATOM 789 C CA . ASN A 1 98 ? -5.574 -5.577 12.037 1.00 96.88 98 ASN A CA 1
ATOM 790 C C . ASN A 1 98 ? -4.943 -4.556 11.081 1.00 96.88 98 ASN A C 1
ATOM 792 O O . ASN A 1 98 ? -4.235 -4.958 10.166 1.00 96.88 98 ASN A O 1
ATOM 796 N N . PHE A 1 99 ? -5.234 -3.261 11.224 1.00 98.00 99 PHE A N 1
ATOM 797 C CA . PHE A 1 99 ? -4.617 -2.233 10.385 1.00 98.00 99 PHE A CA 1
ATOM 798 C C . PHE A 1 99 ? -3.107 -2.178 10.609 1.00 98.00 99 PHE A C 1
ATOM 800 O O . PHE A 1 99 ? -2.355 -2.191 9.637 1.00 98.00 99 PHE A O 1
ATOM 807 N N . TYR A 1 100 ? -2.681 -2.179 11.873 1.00 97.44 100 TYR A N 1
ATOM 808 C CA . TYR A 1 100 ? -1.268 -2.151 12.229 1.00 97.44 100 TYR A CA 1
ATOM 809 C C . TYR A 1 100 ? -0.568 -3.467 11.875 1.00 97.44 100 TYR A C 1
ATOM 811 O O . TYR A 1 100 ? 0.404 -3.455 11.124 1.00 97.44 100 TYR A O 1
ATOM 819 N N . THR A 1 101 ? -1.101 -4.608 12.327 1.00 97.12 101 THR A N 1
ATOM 820 C CA . THR A 1 101 ? -0.433 -5.911 12.154 1.00 97.12 101 THR A CA 1
ATOM 821 C C . THR A 1 101 ? -0.248 -6.293 10.686 1.00 97.12 101 THR A C 1
ATOM 823 O O . THR A 1 101 ? 0.798 -6.807 10.312 1.00 97.12 101 THR A O 1
ATOM 826 N N . LEU A 1 102 ? -1.219 -5.982 9.815 1.00 97.25 102 LEU A N 1
ATOM 827 C CA . LEU A 1 102 ? -1.095 -6.257 8.378 1.00 97.25 102 LEU A CA 1
ATOM 828 C C . LEU A 1 102 ? -0.039 -5.396 7.673 1.00 97.25 102 LEU A C 1
ATOM 830 O O . LEU A 1 102 ? 0.393 -5.761 6.581 1.00 97.25 102 LEU A O 1
ATOM 834 N N . LEU A 1 103 ? 0.324 -4.236 8.227 1.00 97.94 103 LEU A N 1
ATOM 835 C CA . LEU A 1 103 ? 1.372 -3.374 7.674 1.00 97.94 103 LEU A CA 1
ATOM 836 C C . LEU A 1 103 ? 2.737 -3.659 8.298 1.00 97.94 103 LEU A C 1
ATOM 838 O O . LEU A 1 103 ? 3.737 -3.543 7.592 1.00 97.94 103 LEU A O 1
ATOM 842 N N . GLU A 1 104 ? 2.770 -4.057 9.570 1.00 97.31 104 GLU A N 1
ATOM 843 C CA . GLU A 1 104 ? 3.982 -4.415 10.313 1.00 97.31 104 GLU A CA 1
ATOM 844 C C . GLU A 1 104 ? 4.810 -5.480 9.580 1.00 97.31 104 GLU A C 1
ATOM 846 O O . GLU A 1 104 ? 6.020 -5.311 9.407 1.00 97.31 104 GLU A O 1
ATOM 851 N N . ASP A 1 105 ? 4.146 -6.491 9.006 1.00 96.75 105 ASP A N 1
ATOM 852 C CA . ASP A 1 105 ? 4.764 -7.528 8.164 1.00 96.75 105 ASP A CA 1
ATOM 853 C C . ASP A 1 105 ? 5.604 -6.957 7.000 1.00 96.75 105 ASP A C 1
ATOM 855 O O . ASP A 1 105 ? 6.520 -7.607 6.489 1.00 96.75 105 ASP A O 1
ATOM 859 N N . TYR A 1 106 ? 5.321 -5.724 6.575 1.00 98.06 106 TYR A N 1
ATOM 860 C CA . TYR A 1 106 ? 5.961 -5.055 5.447 1.00 98.06 106 TYR A CA 1
ATOM 861 C C . TYR A 1 106 ? 6.850 -3.875 5.847 1.00 98.06 106 TYR A C 1
ATOM 863 O O . TYR A 1 106 ? 7.394 -3.229 4.953 1.00 98.06 106 TYR A O 1
ATOM 871 N N . PHE A 1 107 ? 7.060 -3.593 7.137 1.00 98.00 107 PHE A N 1
ATOM 872 C CA . PHE A 1 107 ? 7.885 -2.455 7.578 1.00 98.00 107 PHE A CA 1
ATOM 873 C C . PHE A 1 107 ? 9.304 -2.491 7.002 1.00 98.00 107 PHE A C 1
ATOM 875 O O . PHE A 1 107 ? 9.836 -1.459 6.604 1.00 98.00 107 PHE A O 1
ATOM 882 N N . HIS A 1 108 ? 9.878 -3.683 6.826 1.00 97.06 108 HIS A N 1
ATOM 883 C CA . HIS A 1 108 ? 11.180 -3.872 6.178 1.00 97.06 108 HIS A CA 1
ATOM 884 C C . HIS A 1 108 ? 11.241 -3.395 4.708 1.00 97.06 108 HIS A C 1
ATOM 886 O O . HIS A 1 108 ? 12.330 -3.263 4.156 1.00 97.06 108 HIS A O 1
ATOM 892 N N . LYS A 1 109 ? 10.092 -3.146 4.058 1.00 96.38 109 LYS A N 1
ATOM 893 C CA . LYS A 1 109 ? 9.973 -2.626 2.680 1.00 96.38 109 LYS A CA 1
ATOM 894 C C . LYS A 1 109 ? 9.600 -1.142 2.609 1.00 96.38 109 LYS A C 1
ATOM 896 O O . LYS A 1 109 ? 9.391 -0.629 1.504 1.00 96.38 109 LYS A O 1
ATOM 901 N N . MET A 1 110 ? 9.453 -0.481 3.754 1.00 97.31 110 MET A N 1
ATOM 902 C CA . MET A 1 110 ? 8.981 0.896 3.876 1.00 97.31 110 MET A CA 1
ATOM 903 C C . MET A 1 110 ? 10.100 1.819 4.352 1.00 97.31 110 MET A C 1
ATOM 905 O O . MET A 1 110 ? 11.067 1.378 4.971 1.00 97.31 110 MET A O 1
ATOM 909 N N . SER A 1 111 ? 9.971 3.118 4.077 1.00 97.69 111 SER A N 1
ATOM 910 C CA . SER A 1 111 ? 10.883 4.099 4.663 1.00 97.69 111 SER A CA 1
ATOM 911 C C . SER A 1 111 ? 10.491 4.427 6.112 1.00 97.69 111 SER A C 1
ATOM 913 O O . SER A 1 111 ? 9.336 4.222 6.500 1.00 97.69 111 SER A O 1
ATOM 915 N N . PRO A 1 112 ? 11.406 5.003 6.916 1.00 98.12 112 PRO A N 1
ATOM 916 C CA . PRO A 1 112 ? 11.081 5.454 8.269 1.00 98.12 112 PRO A CA 1
ATOM 917 C C . PRO A 1 112 ? 9.901 6.434 8.321 1.00 98.12 112 PRO A C 1
ATOM 919 O O . PRO A 1 112 ? 9.107 6.388 9.256 1.00 98.12 112 PRO A O 1
ATOM 922 N N . ASN A 1 113 ? 9.740 7.281 7.297 1.00 98.12 113 ASN A N 1
ATOM 923 C CA . ASN A 1 113 ? 8.615 8.214 7.205 1.00 98.12 113 ASN A CA 1
ATOM 924 C C . ASN A 1 113 ? 7.278 7.480 7.051 1.00 98.12 113 ASN A C 1
ATOM 926 O O . ASN A 1 113 ? 6.299 7.851 7.691 1.00 98.12 113 ASN A O 1
ATOM 930 N N . ASN A 1 114 ? 7.238 6.426 6.230 1.00 98.44 114 ASN A N 1
ATOM 931 C CA . ASN A 1 114 ? 6.036 5.611 6.066 1.00 98.44 114 ASN A CA 1
ATOM 932 C C . ASN A 1 114 ? 5.666 4.880 7.364 1.00 98.44 114 ASN A C 1
ATOM 934 O O . ASN A 1 114 ? 4.493 4.843 7.720 1.00 98.44 114 ASN A O 1
ATOM 938 N N . ILE A 1 115 ? 6.651 4.324 8.077 1.00 98.62 115 ILE A N 1
ATOM 939 C CA . ILE A 1 115 ? 6.416 3.639 9.359 1.00 98.62 115 ILE A CA 1
ATOM 940 C C . ILE A 1 115 ? 5.862 4.627 10.388 1.00 98.62 115 ILE A C 1
ATOM 942 O O . ILE A 1 115 ? 4.822 4.370 10.989 1.00 98.62 115 ILE A O 1
ATOM 946 N N . LYS A 1 116 ? 6.492 5.800 10.513 1.00 98.44 116 LYS A N 1
ATOM 947 C CA . LYS A 1 116 ? 6.036 6.864 11.411 1.00 98.44 116 LYS A CA 1
ATOM 948 C C . LYS A 1 116 ? 4.591 7.290 11.122 1.00 98.44 116 LYS A C 1
ATOM 950 O O . LYS A 1 116 ? 3.795 7.427 12.044 1.00 98.44 116 LYS A O 1
ATOM 955 N N . GLU A 1 117 ? 4.231 7.462 9.850 1.00 98.19 117 GLU A N 1
ATOM 956 C CA . GLU A 1 117 ? 2.857 7.796 9.451 1.00 98.19 117 GLU A CA 1
ATOM 957 C C . GLU A 1 117 ? 1.853 6.715 9.891 1.00 98.19 117 GLU A C 1
ATOM 959 O O . GLU A 1 117 ? 0.772 7.031 10.388 1.00 98.19 117 GLU A O 1
ATOM 964 N N . ILE A 1 118 ? 2.211 5.434 9.755 1.00 98.50 118 ILE A N 1
ATOM 965 C CA . ILE A 1 118 ? 1.367 4.311 10.189 1.00 98.50 118 ILE A CA 1
ATOM 966 C C . ILE A 1 118 ? 1.180 4.326 11.707 1.00 98.50 118 ILE A C 1
ATOM 968 O O . ILE A 1 118 ? 0.059 4.138 12.181 1.00 98.50 118 ILE A O 1
ATOM 972 N N . GLU A 1 119 ? 2.249 4.566 12.467 1.00 98.25 119 GLU A N 1
ATOM 973 C CA . GLU A 1 119 ? 2.203 4.667 13.928 1.00 98.25 119 GLU A CA 1
ATOM 974 C C . GLU A 1 119 ? 1.302 5.823 14.386 1.00 98.25 119 GLU A C 1
ATOM 976 O O . GLU A 1 119 ? 0.441 5.630 15.247 1.00 98.25 119 GLU A O 1
ATOM 981 N N . GLU A 1 120 ? 1.425 7.001 13.766 1.00 98.25 120 GLU A N 1
ATOM 982 C CA . GLU A 1 120 ? 0.585 8.175 14.045 1.00 98.25 120 GLU A CA 1
ATOM 983 C C . GLU A 1 120 ? -0.899 7.916 13.713 1.00 98.25 120 GLU A C 1
ATOM 985 O O . GLU A 1 120 ? -1.801 8.231 14.506 1.00 98.25 120 GLU A O 1
ATOM 990 N N . MET A 1 121 ? -1.173 7.286 12.565 1.00 98.25 121 MET A N 1
ATOM 991 C CA . MET A 1 121 ? -2.524 6.873 12.174 1.00 98.25 121 MET A CA 1
ATOM 992 C C . MET A 1 121 ? -3.100 5.840 13.149 1.00 98.25 121 MET A C 1
ATOM 994 O O . MET A 1 121 ? -4.259 5.957 13.557 1.00 98.25 121 MET A O 1
ATOM 998 N N . ASN A 1 122 ? -2.306 4.847 13.554 1.00 97.75 122 ASN A N 1
ATOM 999 C CA . ASN A 1 122 ? -2.743 3.812 14.483 1.00 97.75 122 ASN A CA 1
ATOM 1000 C C . ASN A 1 122 ? -3.026 4.386 15.876 1.00 97.75 122 ASN A C 1
ATOM 1002 O O . ASN A 1 122 ? -4.075 4.097 16.442 1.00 97.75 122 ASN A O 1
ATOM 1006 N N . ALA A 1 123 ? -2.167 5.268 16.392 1.00 97.56 123 ALA A N 1
ATOM 1007 C CA . ALA A 1 123 ? -2.394 5.956 17.663 1.00 97.56 123 ALA A CA 1
ATOM 1008 C C . ALA A 1 123 ? -3.721 6.738 17.665 1.00 97.56 123 ALA A C 1
ATOM 1010 O O . ALA A 1 123 ? -4.482 6.690 18.635 1.00 97.56 123 ALA A O 1
ATOM 1011 N N . THR A 1 124 ? -4.047 7.395 16.547 1.00 97.25 124 THR A N 1
ATOM 1012 C CA . THR A 1 124 ? -5.330 8.093 16.368 1.00 97.25 124 THR A CA 1
ATOM 1013 C C . THR A 1 124 ? -6.520 7.124 16.396 1.00 97.25 124 THR A C 1
ATOM 1015 O O . THR A 1 124 ? -7.550 7.405 17.019 1.00 97.25 124 THR A O 1
ATOM 1018 N N . LEU A 1 125 ? -6.404 5.969 15.733 1.00 97.19 125 LEU A N 1
ATOM 1019 C CA . LEU A 1 125 ? -7.442 4.934 15.747 1.00 97.19 125 LEU A CA 1
ATOM 1020 C C . LEU A 1 125 ? -7.629 4.325 17.141 1.00 97.19 125 LEU A C 1
ATOM 1022 O O . LEU A 1 125 ? -8.768 4.151 17.575 1.00 97.19 125 LEU A O 1
ATOM 1026 N N . GLU A 1 126 ? -6.535 4.035 17.840 1.00 96.56 126 GLU A N 1
ATOM 1027 C CA . GLU A 1 126 ? -6.504 3.497 19.202 1.00 96.56 126 GLU A CA 1
ATOM 1028 C C . GLU A 1 126 ? -7.175 4.446 20.197 1.00 96.56 126 GLU A C 1
ATOM 1030 O O . GLU A 1 126 ? -8.041 4.036 20.969 1.00 96.56 126 GLU A O 1
ATOM 1035 N N . GLN A 1 127 ? -6.875 5.745 20.122 1.00 96.25 127 GLN A N 1
ATOM 1036 C CA . GLN A 1 127 ? -7.527 6.751 20.960 1.00 96.25 127 GLN A CA 1
ATOM 1037 C C . GLN A 1 127 ? -9.053 6.750 20.778 1.00 96.25 127 GLN A C 1
ATOM 1039 O O . GLN A 1 127 ? -9.806 6.943 21.736 1.00 96.25 127 GLN A O 1
ATOM 1044 N N . LYS A 1 128 ? -9.526 6.544 19.544 1.00 95.75 128 LYS A N 1
ATOM 1045 C CA . LYS A 1 128 ? -10.948 6.640 19.205 1.00 95.75 128 LYS A CA 1
ATOM 1046 C C . LYS A 1 128 ? -11.717 5.339 19.437 1.00 95.75 128 LYS A C 1
ATOM 1048 O O . LYS A 1 128 ? -12.861 5.379 19.890 1.00 95.75 128 LYS A O 1
ATOM 1053 N N . TYR A 1 129 ? -11.127 4.193 19.118 1.00 96.19 129 TYR A N 1
ATOM 1054 C CA . TYR A 1 129 ? -11.820 2.899 19.081 1.00 96.19 129 TYR A CA 1
ATOM 1055 C C . TYR A 1 129 ? -11.237 1.851 20.039 1.00 96.19 129 TYR A C 1
ATOM 1057 O O . TYR A 1 129 ? -11.809 0.762 20.148 1.00 96.19 129 TYR A O 1
ATOM 1065 N N . GLY A 1 130 ? -10.136 2.159 20.725 1.00 93.62 130 GLY A N 1
ATOM 1066 C CA . GLY A 1 130 ? -9.492 1.273 21.689 1.00 93.62 130 GLY A CA 1
ATOM 1067 C C . GLY A 1 130 ? -10.334 1.032 22.948 1.00 93.62 130 GLY A C 1
ATOM 1068 O O . GLY A 1 130 ? -11.271 1.784 23.216 1.00 93.62 130 GLY A O 1
ATOM 1069 N N . PRO A 1 131 ? -10.018 0.002 23.754 1.00 92.62 131 PRO A N 1
ATOM 1070 C CA . PRO A 1 131 ? -10.804 -0.381 24.933 1.00 92.62 131 PRO A CA 1
ATOM 1071 C C . PRO A 1 131 ? -11.060 0.761 25.922 1.00 92.62 131 PRO A C 1
ATOM 1073 O O . PRO A 1 131 ? -12.131 0.839 26.516 1.00 92.62 131 PRO A O 1
ATOM 1076 N N . ASN A 1 132 ? -10.109 1.691 26.041 1.00 89.00 132 ASN A N 1
ATOM 1077 C CA . ASN A 1 132 ? -10.212 2.859 26.917 1.00 89.00 132 ASN A CA 1
ATOM 1078 C C . ASN A 1 132 ? -11.313 3.853 26.497 1.00 89.00 132 ASN A C 1
ATOM 1080 O O . ASN A 1 132 ? -11.699 4.701 27.298 1.00 89.00 132 ASN A O 1
ATOM 1084 N N . SER A 1 133 ? -11.819 3.781 25.258 1.00 87.75 133 SER A N 1
ATOM 1085 C CA . SER A 1 133 ? -12.891 4.655 24.767 1.00 87.75 133 SER A CA 1
ATOM 1086 C C . SER A 1 133 ? -14.297 4.072 24.959 1.00 87.75 133 SER A C 1
ATOM 1088 O O . SER A 1 133 ? -15.289 4.747 24.669 1.00 87.75 133 SER A O 1
ATOM 1090 N N . TRP A 1 134 ? -14.412 2.834 25.450 1.00 87.00 134 TRP A N 1
ATOM 1091 C CA . TRP A 1 134 ? -15.686 2.143 25.630 1.00 87.00 134 TRP A CA 1
ATOM 1092 C C . TRP A 1 134 ? -16.303 2.581 26.964 1.00 87.00 134 TRP A C 1
ATOM 1094 O O . TRP A 1 134 ? -16.040 1.983 28.002 1.00 87.00 134 TRP A O 1
ATOM 1104 N N . LYS A 1 135 ? -17.070 3.670 26.938 1.00 74.44 135 LYS A N 1
ATOM 1105 C CA . LYS A 1 135 ? -17.899 4.093 28.074 1.00 74.44 135 LYS A CA 1
ATOM 1106 C C . LYS A 1 135 ? -19.182 3.277 28.159 1.00 74.44 135 LYS A C 1
ATOM 1108 O O . LYS A 1 135 ? -19.734 2.959 27.080 1.00 74.44 135 LYS A O 1
#

Organism: Syntrophobotulus glycolicus (strain DSM 8271 / FlGlyR) (NCBI:txid645991)

pLDDT: mean 94.71, std 6.12, range [60.81, 98.62]

Sequence (135 aa):
MAPGLLKIANDSANLVNTTKKPDVFFARYDTLLDCMEKLSLLEDSIKFNGTKPSKQFRDLEIGRERNTHLFINRFYQETLNKINALKTNKAKYNKVCNFYTLLEDYFHKMSPNNIKEIEEMNATLEQKYGPNSWK

Radius of gyration: 18.5 Å; chains: 1; bounding box: 41×20×58 Å

Secondary structure (DSSP, 8-state):
-HHHHHHHHHHHHHHHHH---HHHHHHHHHHHHHHHHHHHTTTTTSPPSSS-HHHHHHHHHHTHHHHHHHHHHHHHHHHHHHHHH--SHHHHHHHHHHHHHHHHTTGGGS-HHHHHHHHHHHHHHHHHHSGGG--

Foldseek 3Di:
DLVVLVVLLVVLVVCLQDDLAPVSNVVSLVSNLVSLVVQLVCVVPDDDDDDRSVVVNVCSVVCVQVSLLSNLVSNLVVLVVVLVPDDDLVVSVVSLVVSLVSCVVCVVVYDPVSNVVSVVSSVVSCVCRNPVNPD